Protein AF-A0A356QG41-F1 (afdb_monomer_lite)

Foldseek 3Di:
DVVLVVLVVVLVVLLVLQPDQALLSNLVSVLVVCVVVPLQFDPLVVVCVVCVVPDVSSVVSSVVSLVVVLVSLQNSLCRLQVNDRDSVLSVLSSCLSRVLSNCCNPPNSVSSVVSSVVNVVSSVVSND

pLDDT: mean 96.67, std 3.46, range [72.25, 98.88]

Sequence (128 aa):
ALITDVLAERHRRFQQRIEVESVEALFCALEEWVRIEGSRGCLFLRAYGETGGDTPEIANAVLAHKASLYEKIQAIVFLETGGKHNPELAEQILILFEGATAAAVYRGAESITSARIAASALIQQART

Structure (mmCIF, N/CA/C/O backbone):
data_AF-A0A356QG41-F1
#
_entry.id   AF-A0A356QG41-F1
#
loop_
_atom_site.group_PDB
_atom_site.id
_atom_site.type_symbol
_atom_site.label_atom_id
_atom_site.label_alt_id
_atom_site.label_comp_id
_atom_site.label_asym_id
_atom_site.label_entity_id
_atom_site.label_seq_id
_atom_site.pdbx_PDB_ins_code
_atom_site.Cartn_x
_atom_site.Cartn_y
_atom_site.Cartn_z
_atom_site.occupancy
_atom_site.B_iso_or_equiv
_atom_site.auth_seq_id
_atom_site.auth_comp_id
_atom_site.auth_asym_id
_atom_site.auth_atom_id
_atom_site.pdbx_PDB_model_num
ATOM 1 N N . ALA A 1 1 ? 6.049 -9.412 -22.358 1.00 72.25 1 ALA A N 1
ATOM 2 C CA . ALA A 1 1 ? 7.384 -8.777 -22.455 1.00 72.25 1 ALA A CA 1
ATOM 3 C C . ALA A 1 1 ? 8.067 -8.878 -21.095 1.00 72.25 1 ALA A C 1
ATOM 5 O O . ALA A 1 1 ? 7.350 -8.870 -20.104 1.00 72.25 1 ALA A O 1
ATOM 6 N N . LEU A 1 2 ? 9.405 -8.933 -21.032 1.00 89.81 2 LEU A N 1
ATOM 7 C CA . LEU A 1 2 ? 10.176 -9.162 -19.792 1.00 89.81 2 LEU A CA 1
ATOM 8 C C . LEU A 1 2 ? 9.730 -8.288 -18.597 1.00 89.81 2 LEU A C 1
ATOM 10 O O . LEU A 1 2 ? 9.713 -8.751 -17.462 1.00 89.81 2 LEU A O 1
ATOM 14 N N . ILE A 1 3 ? 9.328 -7.035 -18.840 1.00 90.50 3 ILE A N 1
ATOM 15 C CA . ILE A 1 3 ? 8.860 -6.123 -17.785 1.00 90.50 3 ILE A CA 1
ATOM 16 C C . ILE A 1 3 ? 7.549 -6.574 -17.123 1.00 90.50 3 ILE A C 1
ATOM 18 O O . ILE A 1 3 ? 7.397 -6.432 -15.914 1.00 90.50 3 ILE A O 1
ATOM 22 N N . THR A 1 4 ? 6.616 -7.151 -17.882 1.00 92.50 4 THR A N 1
ATOM 23 C CA . THR A 1 4 ? 5.342 -7.653 -17.352 1.00 92.50 4 THR A CA 1
ATOM 24 C C . THR A 1 4 ? 5.583 -8.816 -16.392 1.00 92.50 4 THR A C 1
ATOM 26 O O . THR A 1 4 ? 4.968 -8.858 -15.330 1.00 92.50 4 THR A O 1
ATOM 29 N N . ASP A 1 5 ? 6.538 -9.695 -16.707 1.00 95.75 5 ASP A N 1
ATOM 30 C CA . ASP A 1 5 ? 6.917 -10.821 -15.845 1.00 95.75 5 ASP A CA 1
ATOM 31 C C . ASP A 1 5 ? 7.554 -10.325 -14.537 1.00 95.75 5 ASP A C 1
ATOM 33 O O . ASP A 1 5 ? 7.237 -10.813 -13.452 1.00 95.75 5 ASP A O 1
ATOM 37 N N . VAL A 1 6 ? 8.390 -9.282 -14.617 1.00 96.81 6 VAL A N 1
ATOM 38 C CA 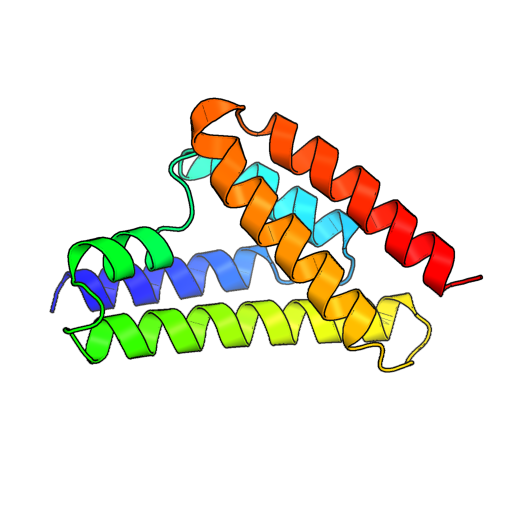. VAL A 1 6 ? 8.963 -8.614 -13.436 1.00 96.81 6 VAL A CA 1
ATOM 39 C C . VAL A 1 6 ? 7.871 -7.988 -12.564 1.00 96.81 6 VAL A C 1
ATOM 41 O O . VAL A 1 6 ? 7.922 -8.112 -11.340 1.00 96.81 6 VAL A O 1
ATOM 44 N N . LEU A 1 7 ? 6.877 -7.324 -13.161 1.00 97.69 7 LEU A N 1
ATOM 45 C CA . LEU A 1 7 ? 5.749 -6.748 -12.424 1.00 97.69 7 LEU A CA 1
ATOM 46 C C . LEU A 1 7 ? 4.876 -7.837 -11.784 1.00 97.69 7 LEU A C 1
ATOM 48 O O . LEU A 1 7 ? 4.483 -7.689 -10.628 1.00 97.69 7 LEU A O 1
ATOM 52 N N . ALA A 1 8 ? 4.622 -8.943 -12.482 1.00 97.56 8 ALA A N 1
ATOM 53 C CA . ALA A 1 8 ? 3.868 -10.073 -11.945 1.00 97.56 8 ALA A CA 1
ATOM 54 C C . ALA A 1 8 ? 4.577 -10.704 -10.734 1.00 97.56 8 ALA A C 1
ATOM 56 O O . ALA A 1 8 ? 3.970 -10.897 -9.679 1.00 97.56 8 ALA A O 1
ATOM 57 N N . GLU A 1 9 ? 5.885 -10.942 -10.836 1.00 98.00 9 GLU A N 1
ATOM 58 C CA . GLU A 1 9 ? 6.682 -11.477 -9.732 1.00 98.00 9 GLU A CA 1
ATOM 59 C C . GLU A 1 9 ? 6.774 -10.486 -8.560 1.00 98.00 9 GLU A C 1
ATOM 61 O O . GLU A 1 9 ? 6.629 -10.861 -7.392 1.00 98.00 9 GLU A O 1
ATOM 66 N N . ARG A 1 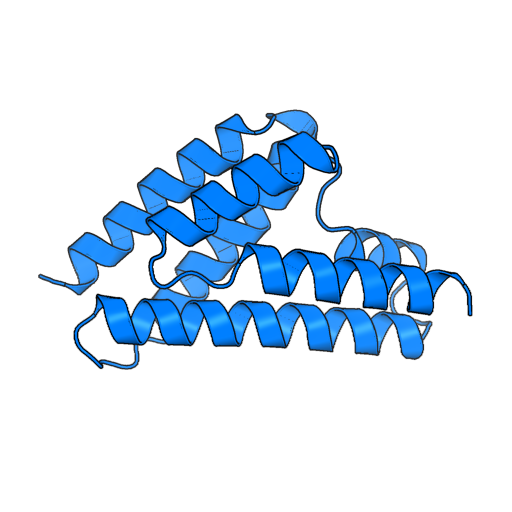10 ? 6.932 -9.188 -8.855 1.00 98.00 10 ARG A N 1
ATOM 67 C CA . ARG A 1 10 ? 6.888 -8.120 -7.848 1.00 98.00 10 ARG A CA 1
ATOM 68 C C . ARG A 1 10 ? 5.562 -8.123 -7.092 1.00 98.00 10 ARG A C 1
ATOM 70 O O . ARG A 1 10 ? 5.582 -8.021 -5.866 1.00 98.00 10 ARG A O 1
ATOM 77 N N . HIS A 1 11 ? 4.443 -8.225 -7.812 1.00 98.31 11 HIS A N 1
ATOM 78 C CA . HIS A 1 11 ? 3.103 -8.292 -7.237 1.00 98.31 11 HIS A CA 1
ATOM 79 C C . HIS A 1 11 ? 2.981 -9.500 -6.308 1.00 98.31 11 HIS A C 1
ATOM 81 O O . HIS A 1 11 ? 2.643 -9.330 -5.141 1.00 98.31 11 HIS A O 1
ATOM 87 N N . ARG A 1 12 ? 3.318 -10.699 -6.798 1.00 98.44 12 ARG A N 1
ATOM 88 C CA . ARG A 1 12 ? 3.190 -11.960 -6.059 1.00 98.44 12 ARG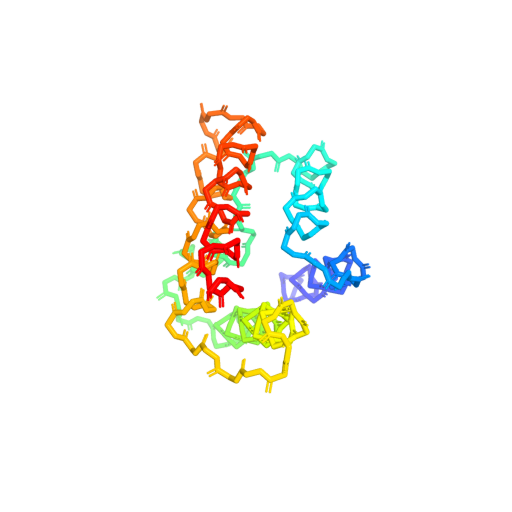 A CA 1
ATOM 89 C C . ARG A 1 12 ? 3.941 -11.932 -4.728 1.00 98.44 12 ARG A C 1
ATOM 91 O O . ARG A 1 12 ? 3.356 -12.212 -3.687 1.00 98.44 12 ARG A O 1
ATOM 98 N N . ARG A 1 13 ? 5.225 -11.559 -4.749 1.00 98.31 13 ARG A N 1
ATOM 99 C CA . ARG A 1 13 ? 6.045 -11.475 -3.527 1.00 98.31 13 ARG A CA 1
ATOM 100 C C . ARG A 1 13 ? 5.519 -10.424 -2.553 1.00 98.31 13 ARG A C 1
ATOM 102 O O . ARG A 1 13 ? 5.574 -10.635 -1.347 1.00 98.31 13 ARG A O 1
ATOM 109 N N . PHE A 1 14 ? 5.037 -9.291 -3.069 1.00 98.25 14 PHE A N 1
ATOM 110 C CA . PHE A 1 14 ? 4.487 -8.239 -2.223 1.00 98.25 14 PHE A CA 1
ATOM 111 C C . PHE A 1 14 ? 3.185 -8.680 -1.556 1.00 98.25 14 PHE A C 1
ATOM 113 O O . PHE A 1 14 ? 3.071 -8.523 -0.348 1.00 98.25 14 PHE A O 1
ATOM 120 N N . GLN A 1 15 ? 2.258 -9.287 -2.308 1.00 98.06 15 GLN A N 1
ATOM 121 C CA . GLN A 1 15 ? 0.999 -9.823 -1.779 1.00 98.06 15 GLN A CA 1
ATOM 122 C C . GLN A 1 15 ? 1.248 -10.800 -0.628 1.00 98.06 15 GLN A C 1
ATOM 124 O O . GLN A 1 15 ? 0.709 -10.599 0.451 1.00 98.06 15 GLN A O 1
ATOM 129 N N . GLN A 1 16 ? 2.162 -11.760 -0.811 1.00 97.50 16 GLN A N 1
ATOM 130 C CA . GLN A 1 16 ? 2.578 -12.691 0.249 1.00 97.50 16 GLN A CA 1
ATOM 131 C C . GLN A 1 16 ? 3.110 -11.968 1.497 1.00 97.50 16 GLN A C 1
ATOM 133 O O . GLN A 1 16 ? 2.879 -12.397 2.621 1.00 97.50 16 GLN A O 1
ATOM 138 N N . ARG A 1 17 ? 3.828 -10.853 1.318 1.00 96.88 17 ARG A N 1
ATOM 139 C CA . ARG A 1 17 ? 4.386 -10.061 2.425 1.00 96.88 17 ARG A CA 1
ATOM 140 C C . ARG A 1 17 ? 3.309 -9.336 3.230 1.00 96.88 17 ARG A C 1
ATOM 142 O O . ARG A 1 17 ? 3.503 -9.115 4.420 1.00 96.88 17 ARG A O 1
ATOM 149 N N . ILE A 1 18 ? 2.223 -8.930 2.572 1.00 97.94 18 ILE A N 1
ATOM 150 C CA . ILE A 1 18 ? 1.130 -8.158 3.173 1.00 97.94 18 ILE A CA 1
ATOM 151 C C . ILE A 1 18 ? -0.073 -9.027 3.547 1.00 97.94 18 ILE A C 1
ATOM 153 O O . ILE A 1 18 ? -1.151 -8.486 3.786 1.00 97.94 18 ILE A O 1
ATOM 157 N N . GLU A 1 19 ? 0.078 -10.352 3.639 1.00 97.75 19 GLU A N 1
ATOM 158 C CA . GLU A 1 19 ? -0.913 -11.257 4.240 1.00 97.75 19 GLU A CA 1
ATOM 159 C C . GLU A 1 19 ? -1.009 -11.028 5.761 1.00 97.75 19 GLU A C 1
ATOM 161 O O . GLU A 1 19 ? -0.597 -11.842 6.579 1.00 97.75 19 GLU A O 1
ATOM 166 N N . VAL A 1 20 ? -1.537 -9.865 6.142 1.00 98.50 20 VAL A N 1
ATOM 167 C CA . VAL A 1 20 ? -1.657 -9.382 7.523 1.00 98.50 20 VAL A CA 1
ATOM 168 C C . VAL A 1 20 ? -3.074 -8.894 7.811 1.00 98.50 20 VAL A C 1
ATOM 170 O O . VAL A 1 20 ? -3.846 -8.645 6.887 1.00 98.50 20 VAL A O 1
ATOM 173 N N . GLU A 1 21 ? -3.433 -8.735 9.081 1.00 97.94 21 GLU A N 1
ATOM 174 C CA . GLU A 1 21 ? -4.819 -8.444 9.492 1.00 97.94 21 GLU A CA 1
ATOM 175 C C . GLU A 1 21 ? -4.990 -7.097 10.211 1.00 97.94 21 GLU A C 1
ATOM 177 O O . GLU A 1 21 ? -6.087 -6.774 10.655 1.00 97.94 21 GLU A O 1
ATOM 182 N N . SER A 1 22 ? -3.930 -6.288 10.306 1.00 98.56 22 SER A N 1
ATOM 183 C CA . SER A 1 22 ? -3.982 -4.954 10.916 1.00 98.56 22 SER A CA 1
ATOM 184 C C . SER A 1 22 ? -3.194 -3.918 10.120 1.00 98.56 22 SER A C 1
ATOM 186 O O . SER A 1 22 ? -2.234 -4.244 9.415 1.00 98.56 22 SER A O 1
ATOM 188 N N . VAL A 1 23 ? -3.578 -2.650 10.262 1.00 98.50 23 VAL A N 1
ATOM 189 C CA . VAL A 1 23 ? -2.880 -1.492 9.695 1.00 98.50 23 VAL A CA 1
ATOM 190 C C . VAL A 1 23 ? -1.458 -1.423 10.237 1.00 98.50 23 VAL A C 1
ATOM 192 O O . VAL A 1 23 ? -0.517 -1.243 9.469 1.00 98.50 23 VAL A O 1
ATOM 195 N N . GLU A 1 24 ? -1.274 -1.645 11.538 1.00 98.44 24 GLU A N 1
ATOM 196 C CA . GLU A 1 24 ? 0.054 -1.684 12.158 1.00 98.44 24 GLU A CA 1
ATOM 197 C C . GLU A 1 24 ? 0.962 -2.707 11.450 1.00 98.44 24 GLU A C 1
ATOM 199 O O . GLU A 1 24 ? 2.059 -2.364 11.005 1.00 98.44 24 GLU A O 1
ATOM 204 N N . ALA A 1 25 ? 0.479 -3.942 11.270 1.00 98.62 25 ALA A N 1
ATOM 205 C CA . ALA A 1 25 ? 1.234 -4.999 10.603 1.00 98.62 25 ALA A CA 1
ATOM 206 C C . ALA A 1 25 ? 1.463 -4.709 9.110 1.00 98.62 25 ALA A C 1
ATOM 208 O O . ALA A 1 25 ? 2.529 -5.031 8.584 1.00 98.62 25 ALA A O 1
ATOM 209 N N . LEU A 1 26 ? 0.509 -4.062 8.433 1.00 98.81 26 LEU A N 1
ATOM 210 C CA . LEU A 1 26 ? 0.625 -3.680 7.022 1.00 98.81 26 LEU A CA 1
ATOM 211 C C . LEU A 1 26 ? 1.780 -2.700 6.798 1.00 98.81 26 LEU A C 1
ATOM 213 O O . LEU A 1 26 ? 2.586 -2.884 5.884 1.00 98.81 26 LEU A O 1
ATOM 217 N N . PHE A 1 27 ? 1.895 -1.679 7.646 1.00 98.75 27 PHE A N 1
ATOM 218 C CA . PHE A 1 27 ? 2.995 -0.723 7.552 1.00 98.75 27 PHE A CA 1
ATOM 219 C C . PHE A 1 27 ? 4.334 -1.326 8.000 1.00 98.75 27 PHE A C 1
ATOM 221 O O . PHE A 1 27 ? 5.354 -1.014 7.388 1.00 98.75 27 PHE A O 1
ATOM 228 N N . CYS A 1 28 ? 4.357 -2.223 8.994 1.00 98.25 28 CYS A N 1
ATOM 229 C CA . CYS A 1 28 ? 5.570 -2.980 9.336 1.00 98.25 28 CYS A CA 1
ATOM 230 C C . CYS A 1 28 ? 6.057 -3.827 8.147 1.00 98.25 28 CYS A C 1
ATOM 232 O O . CYS A 1 28 ? 7.239 -3.791 7.801 1.00 98.25 28 CYS A O 1
ATOM 234 N N . ALA A 1 29 ? 5.145 -4.517 7.456 1.00 98.38 29 ALA A N 1
ATOM 235 C CA . ALA A 1 29 ? 5.467 -5.277 6.251 1.00 98.38 29 ALA A CA 1
ATOM 236 C C . ALA A 1 29 ? 6.007 -4.377 5.124 1.00 98.38 29 ALA A C 1
ATOM 238 O O . ALA A 1 29 ? 6.963 -4.757 4.442 1.00 98.38 29 ALA A O 1
ATOM 239 N N . LEU A 1 30 ? 5.448 -3.172 4.944 1.00 98.44 30 LEU A N 1
ATOM 240 C CA . LEU A 1 30 ? 5.967 -2.185 3.991 1.00 98.44 30 LEU A CA 1
ATOM 241 C C . LEU A 1 30 ? 7.377 -1.707 4.368 1.00 98.44 30 LEU A C 1
ATOM 243 O O . LEU A 1 30 ? 8.234 -1.594 3.491 1.00 98.44 30 LEU A O 1
ATOM 247 N N . GLU A 1 31 ? 7.637 -1.443 5.648 1.00 97.50 31 GLU A N 1
ATOM 248 C CA . GLU A 1 31 ? 8.955 -1.018 6.123 1.00 97.50 31 GLU A CA 1
ATOM 249 C C . GLU A 1 31 ? 10.021 -2.081 5.824 1.00 97.50 31 GLU A C 1
ATOM 251 O O . GLU A 1 31 ? 11.067 -1.787 5.239 1.00 97.50 31 GLU A O 1
ATOM 256 N N . GLU A 1 32 ? 9.739 -3.343 6.151 1.00 96.88 32 GLU A N 1
ATOM 257 C CA . GLU A 1 32 ? 10.634 -4.454 5.828 1.00 96.88 32 GLU A CA 1
ATOM 258 C C . GLU A 1 32 ? 10.811 -4.623 4.314 1.00 96.88 32 GLU A C 1
ATOM 260 O O . GLU A 1 32 ? 11.918 -4.871 3.831 1.00 96.88 32 GLU A O 1
ATOM 265 N N . TRP A 1 33 ? 9.731 -4.466 3.548 1.00 97.50 33 TRP A N 1
ATOM 266 C CA . TRP A 1 33 ? 9.762 -4.558 2.095 1.00 97.50 33 TRP A CA 1
ATOM 267 C C . TRP A 1 33 ? 10.691 -3.519 1.470 1.00 97.50 33 TRP A C 1
ATOM 269 O O . TRP A 1 33 ? 11.521 -3.874 0.632 1.00 97.50 33 TRP A O 1
ATOM 279 N N . VAL A 1 34 ? 10.614 -2.252 1.887 1.00 95.94 34 VAL A N 1
ATOM 280 C CA . VAL A 1 34 ? 11.517 -1.222 1.349 1.00 95.94 34 VAL A CA 1
ATOM 281 C C . VAL A 1 34 ? 12.959 -1.406 1.818 1.00 95.94 34 VAL A C 1
ATOM 283 O O . VAL A 1 34 ? 13.872 -1.061 1.072 1.00 95.94 34 VAL A O 1
ATOM 286 N N . ARG A 1 35 ? 13.194 -1.995 3.000 1.00 93.75 35 ARG A N 1
ATOM 287 C CA . ARG A 1 35 ? 14.551 -2.344 3.457 1.00 93.75 35 ARG A CA 1
ATOM 288 C C . ARG A 1 35 ? 15.182 -3.433 2.585 1.00 93.75 35 ARG A C 1
ATOM 290 O O . ARG A 1 35 ? 16.366 -3.343 2.282 1.00 93.75 35 ARG A O 1
ATOM 297 N N . ILE A 1 36 ? 14.400 -4.426 2.154 1.00 94.62 36 ILE A N 1
ATOM 298 C CA . ILE A 1 36 ? 14.871 -5.526 1.292 1.00 94.62 36 ILE A CA 1
ATOM 299 C C . ILE A 1 36 ? 15.048 -5.064 -0.161 1.00 94.62 36 ILE A C 1
ATOM 301 O O . ILE A 1 36 ? 16.032 -5.390 -0.815 1.00 94.62 36 ILE A O 1
ATOM 305 N N . GLU A 1 37 ? 14.086 -4.307 -0.681 1.00 94.81 37 GLU A N 1
ATOM 306 C CA . GLU A 1 37 ? 13.978 -4.001 -2.115 1.00 94.81 37 GLU A CA 1
ATOM 307 C C . GLU A 1 37 ? 14.582 -2.644 -2.495 1.00 94.81 37 GLU A C 1
ATOM 309 O O . GLU A 1 37 ? 14.714 -2.306 -3.676 1.00 94.81 37 GLU A O 1
ATOM 314 N N . GLY A 1 38 ? 14.945 -1.862 -1.481 1.00 93.38 38 GLY A N 1
ATOM 315 C CA . GLY A 1 38 ? 15.388 -0.486 -1.589 1.00 93.38 38 GLY A CA 1
ATOM 316 C C . GLY A 1 38 ? 14.225 0.504 -1.632 1.00 93.38 38 GLY A C 1
ATOM 317 O O . GLY A 1 38 ? 13.211 0.303 -2.309 1.00 93.38 38 GLY A O 1
ATOM 318 N N . SER A 1 39 ? 14.420 1.642 -0.970 1.00 93.94 39 SER A N 1
ATOM 319 C CA . SER A 1 39 ? 13.501 2.780 -0.983 1.00 93.94 39 SER A CA 1
ATOM 320 C C . SER A 1 39 ? 13.558 3.522 -2.323 1.00 93.94 39 SER A C 1
ATOM 322 O O . SER A 1 39 ? 14.093 4.617 -2.429 1.00 93.94 39 SER A O 1
ATOM 324 N N . ARG A 1 40 ? 13.050 2.900 -3.391 1.00 94.88 40 ARG A N 1
ATOM 325 C CA . ARG A 1 40 ? 13.016 3.464 -4.757 1.00 94.88 40 ARG A CA 1
ATOM 326 C C . ARG A 1 40 ? 11.596 3.801 -5.220 1.00 94.88 40 ARG A C 1
ATOM 328 O O . ARG A 1 40 ? 11.363 3.964 -6.415 1.00 94.88 40 ARG A O 1
ATOM 335 N N . GLY A 1 41 ? 10.645 3.851 -4.288 1.00 95.62 41 GLY A N 1
ATOM 336 C CA . GLY A 1 41 ? 9.225 4.027 -4.572 1.00 95.62 41 GLY A CA 1
ATOM 337 C C . GLY A 1 41 ? 8.572 2.776 -5.167 1.00 95.62 41 GLY A C 1
ATOM 338 O O . GLY A 1 41 ? 9.189 1.716 -5.329 1.00 95.62 41 GLY A O 1
ATOM 339 N N . CYS A 1 42 ? 7.291 2.895 -5.512 1.00 97.75 42 CYS A N 1
ATOM 340 C CA . CYS A 1 42 ? 6.528 1.797 -6.096 1.00 97.75 42 CYS A CA 1
ATOM 341 C C . CYS A 1 42 ? 7.052 1.464 -7.507 1.00 97.75 42 CYS A C 1
ATOM 343 O O . CYS A 1 42 ? 7.099 2.326 -8.383 1.00 97.75 42 CYS A O 1
ATOM 345 N N . LEU A 1 43 ? 7.442 0.205 -7.750 1.00 97.56 43 LEU A N 1
ATOM 346 C CA . LEU A 1 43 ? 7.904 -0.237 -9.075 1.00 97.56 43 LEU A CA 1
ATOM 347 C C . LEU A 1 43 ? 6.826 -0.042 -10.152 1.00 97.56 43 LEU A C 1
ATOM 349 O O . LEU A 1 43 ? 7.147 0.404 -11.247 1.00 97.56 43 LEU A O 1
ATOM 353 N N . PHE A 1 44 ? 5.563 -0.320 -9.818 1.00 98.00 44 PHE A N 1
ATOM 354 C CA . PHE A 1 44 ? 4.430 -0.178 -10.733 1.00 98.00 44 PHE A CA 1
ATOM 355 C C . PHE A 1 44 ? 4.266 1.267 -11.205 1.00 98.00 44 PHE A C 1
ATOM 357 O O . PHE A 1 44 ? 4.202 1.505 -12.403 1.00 98.00 44 PHE A O 1
ATOM 364 N N . LEU A 1 45 ? 4.284 2.240 -10.287 1.00 96.94 45 LEU A N 1
ATOM 365 C CA . LEU A 1 45 ? 4.139 3.654 -10.654 1.00 96.94 45 LEU A CA 1
ATOM 366 C C . LEU A 1 45 ? 5.328 4.178 -11.468 1.00 96.94 45 LEU A C 1
ATOM 368 O O . LEU A 1 45 ? 5.132 4.990 -12.365 1.00 96.94 45 LEU A O 1
ATOM 372 N N . ARG A 1 46 ? 6.546 3.682 -11.215 1.00 96.19 46 ARG A N 1
ATOM 373 C CA . ARG A 1 46 ? 7.711 4.012 -12.052 1.00 96.19 46 ARG A CA 1
ATOM 374 C C . ARG A 1 46 ? 7.576 3.452 -13.468 1.00 96.19 46 ARG A C 1
ATOM 376 O O . ARG A 1 46 ? 7.803 4.184 -14.419 1.00 96.19 46 ARG A O 1
ATOM 383 N N . ALA A 1 47 ? 7.175 2.187 -13.606 1.00 95.81 47 ALA A N 1
ATOM 384 C CA . ALA A 1 47 ? 6.949 1.569 -14.914 1.00 95.81 47 ALA A CA 1
ATOM 385 C C . ALA A 1 47 ? 5.807 2.255 -15.684 1.00 95.81 47 ALA A C 1
ATOM 387 O O . ALA A 1 47 ? 5.912 2.485 -16.886 1.00 95.81 47 ALA A O 1
ATOM 388 N N . TYR A 1 48 ? 4.733 2.623 -14.983 1.00 95.88 48 TYR A N 1
ATOM 389 C CA . TYR A 1 48 ? 3.630 3.383 -15.562 1.00 95.88 48 TYR A CA 1
ATOM 390 C C . TYR A 1 48 ? 4.090 4.759 -16.061 1.00 95.88 48 TYR A C 1
ATOM 392 O O . TYR A 1 48 ? 3.811 5.119 -17.199 1.00 95.88 48 TYR A O 1
ATOM 400 N N . GLY A 1 49 ? 4.850 5.494 -15.241 1.00 95.44 49 GLY A N 1
ATOM 401 C CA . GLY A 1 49 ? 5.388 6.807 -15.604 1.00 95.44 49 GLY A CA 1
ATOM 402 C C . GLY A 1 49 ? 6.331 6.764 -16.807 1.00 95.44 49 GLY A C 1
ATOM 403 O O . GLY A 1 49 ? 6.204 7.595 -17.698 1.00 95.44 49 GLY A O 1
ATOM 404 N N . GLU A 1 50 ? 7.218 5.767 -16.875 1.00 95.19 50 GLU A N 1
ATOM 405 C CA . GLU A 1 50 ? 8.169 5.607 -17.988 1.00 95.19 50 GLU A CA 1
ATOM 406 C C . GLU A 1 50 ? 7.478 5.304 -19.326 1.00 95.19 50 GLU A C 1
ATOM 408 O O . GLU A 1 50 ? 7.978 5.654 -20.388 1.00 95.19 50 GLU A O 1
ATOM 413 N N . THR A 1 51 ? 6.314 4.653 -19.282 1.00 93.38 51 THR A N 1
ATOM 414 C CA . THR A 1 51 ? 5.553 4.287 -20.487 1.00 93.38 51 THR A CA 1
ATOM 415 C C . THR A 1 51 ? 4.451 5.276 -20.844 1.00 93.38 51 THR A C 1
ATOM 417 O O . THR A 1 51 ? 3.734 5.050 -21.814 1.00 93.38 51 THR A O 1
ATOM 420 N N . GLY A 1 52 ? 4.264 6.335 -20.050 1.00 91.44 52 GLY A N 1
ATOM 421 C CA . GLY A 1 52 ? 3.173 7.296 -20.234 1.00 91.44 52 GLY A CA 1
ATOM 422 C C . GLY A 1 52 ? 1.765 6.704 -20.080 1.00 91.44 52 GLY A C 1
ATOM 423 O O . GLY A 1 52 ? 0.789 7.396 -20.341 1.00 91.44 52 GLY A O 1
ATOM 424 N N . GLY A 1 53 ? 1.639 5.440 -19.657 1.00 90.06 53 GLY A N 1
ATOM 425 C CA . GLY A 1 53 ? 0.378 4.693 -19.684 1.00 90.06 53 GLY A CA 1
ATOM 426 C C . GLY A 1 53 ? -0.003 4.121 -21.058 1.00 90.06 53 GLY A C 1
ATOM 427 O O . GLY A 1 53 ? -1.012 3.428 -21.157 1.00 90.06 53 GLY A O 1
ATOM 428 N N . ASP A 1 54 ? 0.816 4.323 -22.094 1.00 93.50 54 ASP A N 1
ATOM 429 C CA . ASP A 1 54 ? 0.511 3.916 -23.476 1.00 93.50 54 ASP A CA 1
ATOM 430 C C . ASP A 1 54 ? 0.780 2.428 -23.751 1.00 93.50 54 ASP A C 1
ATOM 432 O O . ASP A 1 54 ? 0.497 1.928 -24.837 1.00 93.50 54 ASP A O 1
ATOM 436 N N . THR A 1 55 ? 1.337 1.702 -22.776 1.00 95.06 55 THR A N 1
ATOM 437 C CA . THR A 1 55 ? 1.552 0.249 -22.849 1.00 95.06 55 THR A CA 1
ATOM 438 C C . THR A 1 55 ? 0.457 -0.478 -22.057 1.00 95.06 55 THR A C 1
ATOM 440 O O . THR A 1 55 ? 0.557 -0.548 -20.823 1.00 95.06 55 THR A O 1
ATOM 443 N N . PRO A 1 56 ? -0.580 -1.042 -22.714 1.00 95.31 56 PRO A N 1
ATOM 444 C CA . PRO A 1 56 ? -1.759 -1.580 -22.033 1.00 95.31 56 PRO A CA 1
ATOM 445 C C . PRO A 1 56 ? -1.439 -2.678 -21.018 1.00 95.31 56 PRO A C 1
ATOM 447 O O . PRO A 1 56 ? -2.050 -2.738 -19.955 1.00 95.31 56 PRO A O 1
ATOM 450 N N . GLU A 1 57 ? -0.455 -3.533 -21.292 1.00 95.62 57 GLU A N 1
ATOM 451 C CA . GLU A 1 57 ? -0.062 -4.617 -20.391 1.00 95.62 57 GLU A CA 1
ATOM 452 C C . GLU A 1 57 ? 0.509 -4.087 -19.069 1.00 95.62 57 GLU A C 1
ATOM 454 O O . GLU A 1 57 ? 0.253 -4.659 -18.009 1.00 95.62 57 GLU A O 1
ATOM 459 N N . ILE A 1 58 ? 1.261 -2.981 -19.113 1.00 95.94 58 ILE A N 1
ATOM 460 C CA . ILE A 1 58 ? 1.805 -2.329 -17.914 1.00 95.94 58 ILE A CA 1
ATOM 461 C C . ILE A 1 58 ? 0.690 -1.594 -17.177 1.00 95.94 58 ILE A C 1
ATOM 463 O O . ILE A 1 58 ? 0.578 -1.742 -15.961 1.00 95.94 58 ILE A O 1
ATOM 467 N N . ALA A 1 59 ? -0.160 -0.855 -17.896 1.00 96.38 59 ALA A N 1
ATOM 468 C CA . ALA A 1 59 ? -1.306 -0.168 -17.307 1.00 96.38 59 ALA A CA 1
ATOM 469 C C . ALA A 1 59 ? -2.225 -1.149 -16.560 1.00 96.38 59 ALA A C 1
ATOM 471 O O . ALA A 1 59 ? -2.549 -0.931 -15.393 1.00 96.38 59 ALA A O 1
ATOM 472 N N . ASN A 1 60 ? -2.550 -2.286 -17.178 1.00 96.75 60 ASN A N 1
ATOM 473 C CA . ASN A 1 60 ? -3.361 -3.334 -16.563 1.00 96.75 60 ASN A CA 1
ATOM 474 C C . ASN A 1 60 ? -2.689 -3.931 -15.319 1.00 96.75 60 ASN A C 1
ATOM 476 O O . ASN A 1 60 ? -3.345 -4.102 -14.292 1.00 96.75 60 ASN A O 1
ATOM 480 N N . ALA A 1 61 ? -1.381 -4.206 -15.370 1.00 97.31 61 ALA A N 1
ATOM 481 C CA . ALA A 1 61 ? -0.644 -4.720 -14.215 1.00 97.31 61 ALA A CA 1
ATOM 482 C C . ALA A 1 61 ? -0.619 -3.722 -13.043 1.00 97.31 61 ALA A C 1
ATOM 484 O O . ALA A 1 61 ? -0.718 -4.120 -11.881 1.00 97.31 61 ALA A O 1
ATOM 485 N N . VAL A 1 62 ? -0.505 -2.424 -13.338 1.00 97.31 62 VAL A N 1
ATOM 486 C CA . VAL A 1 62 ? -0.550 -1.346 -12.341 1.00 97.31 62 VAL A CA 1
ATOM 487 C C . VAL A 1 62 ? -1.927 -1.284 -11.693 1.00 97.31 62 VAL A C 1
ATOM 489 O O . VAL A 1 62 ? -2.011 -1.343 -10.468 1.00 97.31 62 VAL A O 1
ATOM 492 N N . LEU A 1 63 ? -2.992 -1.221 -12.495 1.00 97.19 63 LEU A N 1
ATOM 493 C CA . LEU A 1 63 ? -4.367 -1.156 -12.000 1.00 97.19 63 LEU A CA 1
ATOM 494 C C . LEU A 1 63 ? -4.714 -2.377 -11.145 1.00 97.19 63 LEU A C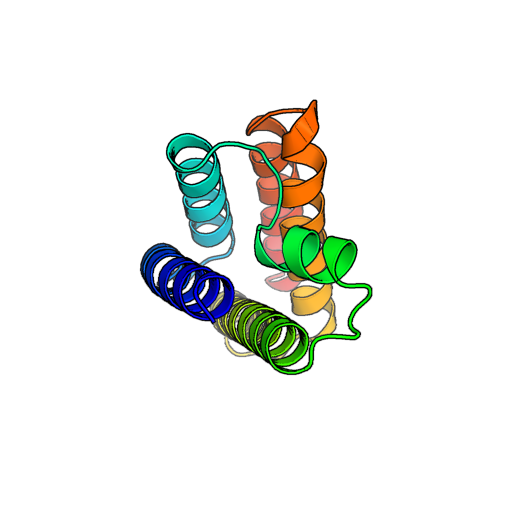 1
ATOM 496 O O . LEU A 1 63 ? -5.214 -2.212 -10.036 1.00 97.19 63 LEU A O 1
ATOM 500 N N . ALA A 1 64 ? -4.369 -3.584 -11.602 1.00 98.25 64 ALA A N 1
ATOM 501 C CA . ALA A 1 64 ? -4.589 -4.811 -10.842 1.00 98.25 64 ALA A CA 1
ATOM 502 C C . ALA A 1 64 ? -3.843 -4.795 -9.499 1.00 98.25 64 ALA A C 1
ATOM 504 O O . ALA A 1 64 ? -4.426 -5.078 -8.457 1.00 98.25 64 ALA A O 1
ATOM 505 N N . HIS A 1 65 ? -2.564 -4.403 -9.487 1.00 98.50 65 HIS A N 1
ATOM 506 C CA . HIS A 1 65 ? -1.790 -4.327 -8.249 1.00 98.50 65 HIS A CA 1
ATOM 507 C C . HIS A 1 65 ? -2.354 -3.305 -7.252 1.00 98.50 65 HIS A C 1
ATOM 509 O O . HIS A 1 65 ? -2.411 -3.594 -6.056 1.00 98.50 65 HIS A O 1
ATOM 515 N N . LYS A 1 66 ? -2.770 -2.127 -7.732 1.00 98.25 66 LYS A N 1
ATOM 516 C CA . LYS A 1 66 ? -3.360 -1.080 -6.887 1.00 98.25 66 LYS A CA 1
ATOM 517 C C . LYS A 1 66 ? -4.736 -1.485 -6.358 1.00 98.25 66 LYS A C 1
ATOM 519 O O . LYS A 1 66 ? -4.998 -1.268 -5.179 1.00 98.25 66 LYS A O 1
ATOM 524 N N . ALA A 1 67 ? -5.558 -2.139 -7.179 1.00 98.56 67 ALA A N 1
ATOM 525 C CA . ALA A 1 67 ? -6.845 -2.685 -6.757 1.00 98.56 67 ALA A CA 1
ATOM 526 C C . ALA A 1 67 ? -6.677 -3.721 -5.634 1.00 98.56 67 ALA A C 1
ATOM 528 O O . ALA A 1 67 ? -7.276 -3.560 -4.576 1.00 98.56 67 ALA A O 1
ATOM 529 N N . SER A 1 68 ? -5.781 -4.704 -5.794 1.00 98.62 68 SER A N 1
ATOM 530 C CA . SER A 1 68 ? -5.537 -5.714 -4.752 1.00 98.62 68 SER A CA 1
ATOM 531 C C . SER A 1 68 ? -5.004 -5.116 -3.445 1.00 98.62 68 SER A C 1
ATOM 533 O O . SER A 1 68 ? -5.335 -5.595 -2.363 1.00 98.62 68 SER A O 1
ATOM 535 N N . LEU A 1 69 ? -4.172 -4.068 -3.513 1.00 98.75 69 LEU A N 1
ATOM 536 C CA . LEU A 1 69 ? -3.732 -3.350 -2.312 1.00 98.75 69 LEU A CA 1
ATOM 537 C C . LEU A 1 69 ? -4.915 -2.668 -1.612 1.00 98.75 69 LEU A C 1
ATOM 539 O O . LEU A 1 69 ? -5.044 -2.772 -0.393 1.00 98.75 69 LEU A O 1
ATOM 543 N N . TYR A 1 70 ? -5.778 -1.989 -2.367 1.00 98.81 70 TYR A N 1
ATOM 544 C CA . TYR A 1 70 ? -6.932 -1.304 -1.796 1.00 98.81 70 TYR A CA 1
ATOM 545 C C . TYR A 1 70 ? -7.941 -2.284 -1.187 1.00 98.81 70 TYR A C 1
ATOM 547 O O . TYR A 1 70 ? -8.369 -2.077 -0.055 1.00 98.81 70 TYR A O 1
ATOM 555 N N . GLU A 1 71 ? -8.232 -3.398 -1.862 1.00 98.69 71 GLU A N 1
ATOM 556 C CA . GLU A 1 71 ? -9.061 -4.486 -1.324 1.00 98.69 71 GLU A CA 1
ATOM 557 C C . GLU A 1 71 ? -8.501 -5.017 0.002 1.00 98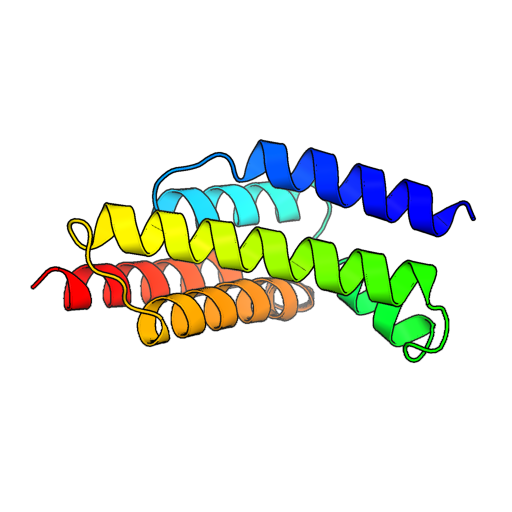.69 71 GLU A C 1
ATOM 559 O O . GLU A 1 71 ? -9.239 -5.199 0.974 1.00 98.69 71 GLU A O 1
ATOM 564 N N . LYS A 1 72 ? -7.176 -5.205 0.087 1.00 98.81 72 LYS A N 1
ATOM 565 C CA . LYS A 1 72 ? -6.522 -5.629 1.328 1.00 98.81 72 LYS A CA 1
ATOM 566 C C . LYS A 1 72 ? -6.687 -4.599 2.447 1.00 98.81 72 LYS A C 1
ATOM 568 O O . LYS A 1 72 ? -6.991 -4.978 3.578 1.00 98.81 72 LYS A O 1
ATOM 573 N N . ILE A 1 73 ? -6.523 -3.313 2.143 1.00 98.81 73 ILE A N 1
ATOM 574 C CA . ILE A 1 73 ? -6.726 -2.221 3.105 1.00 98.81 73 ILE A CA 1
ATOM 575 C C . ILE A 1 73 ? -8.185 -2.172 3.571 1.00 98.81 73 ILE A C 1
ATOM 577 O O . ILE A 1 73 ? -8.433 -2.074 4.770 1.00 98.81 73 ILE A O 1
ATOM 581 N N . GLN A 1 74 ? -9.153 -2.301 2.661 1.00 98.75 74 GLN A N 1
ATOM 582 C CA . GLN A 1 74 ? -10.576 -2.351 3.001 1.00 98.75 74 GLN A CA 1
ATOM 583 C C . GLN A 1 74 ? -10.898 -3.528 3.927 1.00 98.75 74 GLN A C 1
ATOM 585 O O . GLN A 1 74 ? -11.618 -3.349 4.910 1.00 98.75 74 GLN A O 1
ATOM 590 N N . ALA A 1 75 ? -10.341 -4.712 3.653 1.00 98.62 75 ALA A N 1
ATOM 591 C CA . ALA A 1 75 ? -10.509 -5.887 4.504 1.00 98.62 75 ALA A CA 1
ATOM 592 C C . ALA A 1 75 ? -9.927 -5.663 5.909 1.00 98.62 75 ALA A C 1
ATOM 594 O O . ALA A 1 75 ? -10.590 -5.959 6.901 1.00 98.62 75 ALA A O 1
ATOM 595 N N . ILE A 1 76 ? -8.726 -5.087 6.007 1.00 98.69 76 ILE A N 1
ATOM 596 C CA . ILE A 1 76 ? -8.103 -4.733 7.289 1.00 98.69 76 ILE A CA 1
ATOM 597 C C . ILE A 1 76 ? -8.965 -3.719 8.052 1.00 98.69 76 ILE A C 1
ATOM 599 O O . ILE A 1 76 ? -9.280 -3.938 9.218 1.00 98.69 76 ILE A O 1
ATOM 603 N N . VAL A 1 77 ? -9.406 -2.640 7.399 1.00 98.62 77 VAL A N 1
ATOM 604 C CA . VAL A 1 77 ? -10.264 -1.618 8.019 1.00 98.62 77 VAL A CA 1
ATOM 605 C C . VAL A 1 77 ? -11.576 -2.225 8.513 1.00 98.62 77 VAL A C 1
ATOM 607 O O . VAL A 1 77 ? -12.006 -1.923 9.626 1.00 98.62 77 VAL A O 1
ATOM 610 N N . PHE A 1 78 ? -12.199 -3.104 7.729 1.00 98.25 78 PHE A N 1
ATOM 611 C CA . PHE A 1 78 ? -13.413 -3.811 8.130 1.00 98.25 78 PHE A CA 1
ATOM 612 C C . PHE A 1 78 ? -13.188 -4.641 9.399 1.00 98.25 78 PHE A C 1
ATOM 614 O O . PHE A 1 78 ? -13.958 -4.521 10.352 1.00 98.25 78 PHE A O 1
ATOM 621 N N . LEU A 1 79 ? -12.114 -5.437 9.447 1.00 97.94 79 LEU A N 1
ATOM 622 C CA . LEU A 1 79 ? -11.757 -6.231 10.626 1.00 97.94 79 LEU A CA 1
ATOM 623 C C . LEU A 1 79 ? -11.502 -5.335 11.843 1.00 97.94 79 LEU A C 1
ATOM 625 O O . LEU A 1 79 ? -12.042 -5.564 12.925 1.00 97.94 79 LEU A O 1
ATOM 629 N N . GLU A 1 80 ? -10.721 -4.274 11.661 1.00 97.62 80 GLU A N 1
ATOM 630 C CA . GLU A 1 80 ? -10.278 -3.422 12.757 1.00 97.62 80 GLU A CA 1
ATOM 631 C C . GLU A 1 80 ? -11.358 -2.480 13.295 1.00 97.62 80 GLU A C 1
ATOM 633 O O . GLU A 1 80 ? -11.224 -2.015 14.425 1.00 97.62 80 GLU A O 1
ATOM 638 N N . THR A 1 81 ? -12.437 -2.230 12.554 1.00 96.38 81 THR A N 1
ATOM 639 C CA . THR A 1 81 ? -13.556 -1.363 12.974 1.00 96.38 81 THR A CA 1
ATOM 640 C C . THR A 1 81 ? -14.809 -2.145 13.385 1.00 96.38 81 THR A C 1
ATOM 642 O O . THR A 1 81 ? -15.905 -1.588 13.470 1.00 96.38 81 THR A O 1
ATOM 645 N N . GLY A 1 82 ? -14.662 -3.445 13.670 1.00 95.25 82 GLY A N 1
ATOM 646 C CA . GLY A 1 82 ? -15.758 -4.286 14.155 1.00 95.25 82 GLY A CA 1
ATOM 647 C C . GLY A 1 82 ? -16.779 -4.646 13.074 1.00 95.25 82 GLY A C 1
ATOM 648 O O . GLY A 1 82 ? -17.972 -4.726 13.359 1.00 95.25 82 GLY A O 1
ATOM 649 N N . GLY A 1 83 ? -16.330 -4.837 11.832 1.00 94.19 83 GLY A N 1
ATOM 650 C CA . GLY A 1 83 ? -17.174 -5.250 10.710 1.00 94.19 83 GLY A CA 1
ATOM 651 C C . GLY A 1 83 ? -17.964 -4.113 10.062 1.00 94.19 83 GLY A C 1
ATOM 652 O O . GLY A 1 83 ? -18.987 -4.355 9.421 1.00 94.19 83 GLY A O 1
ATOM 653 N N . LYS A 1 84 ? -17.529 -2.861 10.232 1.00 91.31 84 LYS A N 1
ATOM 654 C CA . LYS A 1 84 ? -18.139 -1.705 9.571 1.00 91.31 84 LYS A CA 1
ATOM 655 C C . LYS A 1 84 ? -17.366 -1.372 8.304 1.00 91.31 84 LYS A C 1
ATOM 657 O O . LYS A 1 84 ? -16.153 -1.190 8.323 1.00 91.31 84 LYS A O 1
ATOM 662 N N . HIS A 1 85 ? -18.073 -1.244 7.188 1.00 92.12 85 HIS A N 1
ATOM 663 C CA . HIS A 1 85 ? -17.467 -0.683 5.986 1.00 92.12 85 HIS A CA 1
ATOM 664 C C . HIS A 1 85 ? -17.237 0.816 6.185 1.00 92.12 85 HIS A C 1
ATOM 666 O O . HIS A 1 85 ? -18.181 1.564 6.432 1.00 92.12 85 HIS A O 1
ATOM 672 N N . ASN A 1 86 ? -15.982 1.245 6.063 1.00 97.00 86 ASN A N 1
ATOM 673 C CA . ASN A 1 86 ? -15.598 2.648 6.133 1.00 97.00 86 ASN A CA 1
ATOM 674 C C . ASN A 1 86 ? -14.680 2.991 4.943 1.00 97.00 86 ASN A C 1
ATOM 676 O O . ASN A 1 86 ? -13.454 2.920 5.070 1.00 97.00 86 ASN A O 1
ATOM 680 N N . PRO A 1 87 ? -15.256 3.286 3.761 1.00 97.12 87 PRO A N 1
ATOM 681 C CA . PRO A 1 87 ? -14.480 3.533 2.546 1.00 97.12 87 PRO A CA 1
ATOM 682 C C . PRO A 1 87 ? -13.610 4.791 2.649 1.00 97.12 87 PRO A C 1
ATOM 684 O O . PRO A 1 87 ? -12.511 4.807 2.105 1.00 97.12 87 PRO A O 1
ATOM 687 N N . GLU A 1 88 ? -14.058 5.811 3.387 1.00 98.31 88 GLU A N 1
ATOM 688 C CA . GLU A 1 88 ? -13.280 7.033 3.620 1.00 98.31 88 GLU A CA 1
ATOM 689 C C . GLU A 1 88 ? -12.014 6.742 4.427 1.00 98.31 88 GLU A C 1
ATOM 691 O O . GLU A 1 88 ? -10.925 7.173 4.052 1.00 98.31 88 GLU A O 1
ATOM 696 N N . LEU A 1 89 ? -12.132 5.953 5.499 1.00 98.62 89 LEU A N 1
ATOM 697 C CA . LEU A 1 89 ? -10.973 5.519 6.273 1.00 98.62 89 LEU A CA 1
ATOM 698 C C . LEU A 1 89 ? -10.036 4.651 5.429 1.00 98.62 89 LEU A C 1
ATOM 700 O O . LEU A 1 89 ? -8.831 4.879 5.438 1.00 98.62 89 LEU A O 1
ATOM 704 N N . ALA A 1 90 ? -10.562 3.694 4.659 1.00 98.75 90 ALA A N 1
ATOM 705 C CA . ALA A 1 90 ? -9.738 2.879 3.766 1.00 98.75 90 ALA A CA 1
ATOM 706 C C . ALA A 1 90 ? -8.953 3.734 2.755 1.00 98.75 90 ALA A C 1
ATOM 708 O O . ALA A 1 90 ? -7.768 3.482 2.534 1.00 98.75 90 ALA A O 1
ATOM 709 N N . GLU A 1 91 ? -9.575 4.775 2.194 1.00 98.75 91 GLU A N 1
ATOM 710 C CA . GLU A 1 91 ? -8.908 5.726 1.300 1.00 98.75 91 GLU A CA 1
ATOM 711 C C . GLU A 1 91 ? -7.795 6.501 2.018 1.00 98.75 91 GLU A C 1
ATOM 713 O O . GLU A 1 91 ? -6.677 6.599 1.517 1.00 98.75 91 GLU A O 1
ATOM 718 N N . GLN A 1 92 ? -8.044 6.992 3.234 1.00 98.88 92 GLN A N 1
ATOM 719 C CA . GLN A 1 92 ? -7.021 7.680 4.031 1.00 98.88 92 GLN A CA 1
ATOM 720 C C . GLN A 1 92 ? -5.810 6.779 4.307 1.00 98.88 92 GLN A C 1
ATOM 722 O O . GLN A 1 92 ? -4.665 7.220 4.175 1.00 98.88 92 GLN A O 1
ATOM 727 N N . ILE A 1 93 ? -6.046 5.508 4.649 1.00 98.88 93 ILE A N 1
ATOM 728 C CA . ILE A 1 93 ? -4.978 4.527 4.870 1.00 98.88 93 ILE A CA 1
ATOM 729 C C . ILE A 1 93 ? -4.201 4.263 3.571 1.00 98.88 93 ILE A C 1
ATOM 731 O O . ILE A 1 93 ? -2.969 4.236 3.606 1.00 98.88 93 ILE A O 1
ATOM 735 N N . LEU A 1 94 ? -4.884 4.134 2.426 1.00 98.88 94 LEU A N 1
ATOM 736 C CA . LEU A 1 94 ? -4.239 3.989 1.116 1.00 98.88 94 LEU A CA 1
ATOM 737 C C . LEU A 1 94 ? -3.334 5.185 0.797 1.00 98.88 94 LEU A C 1
ATOM 739 O O . LEU A 1 94 ? -2.173 4.993 0.434 1.00 98.88 94 LEU 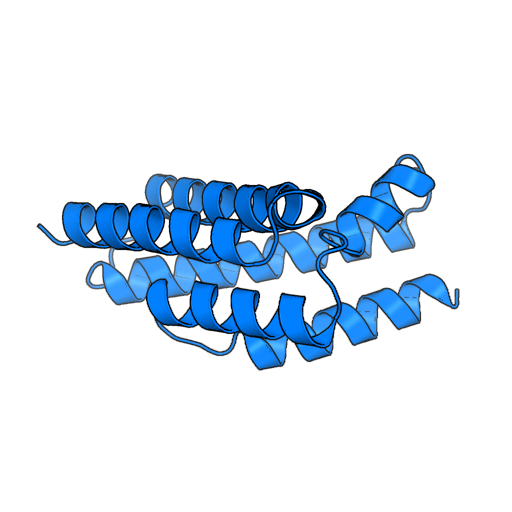A O 1
ATOM 743 N N . ILE A 1 95 ? -3.826 6.412 0.976 1.00 98.81 95 ILE A N 1
ATOM 744 C CA . ILE A 1 95 ? -3.054 7.631 0.706 1.00 98.81 95 ILE A CA 1
ATOM 745 C C . ILE A 1 95 ? -1.818 7.722 1.607 1.00 98.81 95 ILE A C 1
ATOM 747 O O . ILE A 1 95 ? -0.735 8.058 1.124 1.00 98.81 95 ILE A O 1
ATOM 751 N N . LEU A 1 96 ? -1.936 7.374 2.893 1.00 98.88 96 LEU A N 1
ATOM 752 C CA . LEU A 1 96 ? -0.788 7.312 3.803 1.00 98.88 96 LEU A CA 1
ATOM 753 C C . LEU A 1 96 ? 0.231 6.250 3.365 1.00 98.88 96 LEU A C 1
ATOM 755 O O . LEU A 1 96 ? 1.435 6.509 3.388 1.00 98.88 96 LEU A O 1
ATOM 759 N N . PHE A 1 97 ? -0.233 5.077 2.931 1.00 98.81 97 PHE A N 1
ATOM 760 C CA . PHE A 1 97 ? 0.616 3.980 2.466 1.00 98.81 97 PHE A CA 1
ATOM 761 C C . PHE A 1 97 ? 1.398 4.346 1.192 1.00 98.81 97 PHE A C 1
ATOM 763 O O . PHE A 1 97 ? 2.624 4.194 1.120 1.00 98.81 97 PHE A O 1
ATOM 770 N N . GLU A 1 98 ? 0.700 4.869 0.184 1.00 98.62 98 GLU A N 1
ATOM 771 C CA . GLU A 1 98 ? 1.284 5.315 -1.085 1.00 98.62 98 GLU A CA 1
ATOM 772 C C . GLU A 1 98 ? 2.224 6.510 -0.873 1.00 98.62 98 GLU A C 1
ATOM 774 O O . GLU A 1 98 ? 3.357 6.516 -1.366 1.00 98.62 98 GLU A O 1
ATOM 779 N N . GLY A 1 99 ? 1.794 7.493 -0.075 1.00 98.62 99 GLY A N 1
ATOM 780 C CA . GLY A 1 99 ? 2.573 8.682 0.259 1.00 98.62 99 GLY A CA 1
ATOM 781 C C . GLY A 1 99 ? 3.865 8.348 1.001 1.00 98.62 99 GLY A C 1
ATOM 782 O O . GLY A 1 99 ? 4.926 8.861 0.644 1.00 98.62 99 GLY A O 1
ATOM 783 N N . ALA A 1 100 ? 3.815 7.432 1.970 1.00 98.56 100 ALA A N 1
ATOM 784 C CA . ALA A 1 100 ? 5.006 6.935 2.653 1.00 98.56 100 ALA A CA 1
ATOM 785 C C . ALA A 1 100 ? 5.962 6.216 1.701 1.00 98.56 100 ALA A C 1
ATOM 787 O O . ALA A 1 100 ? 7.166 6.461 1.723 1.00 98.56 100 ALA A O 1
ATOM 788 N N . THR A 1 101 ? 5.426 5.368 0.820 1.00 98.38 101 THR A N 1
ATOM 789 C CA . THR A 1 101 ? 6.224 4.653 -0.184 1.00 98.38 101 THR A CA 1
ATOM 790 C C . THR A 1 101 ? 6.964 5.623 -1.110 1.00 98.38 101 THR A C 1
ATOM 792 O O . THR A 1 101 ? 8.125 5.388 -1.455 1.00 98.38 101 THR A O 1
ATOM 795 N N . ALA A 1 102 ? 6.318 6.723 -1.507 1.00 98.25 102 ALA A N 1
ATOM 796 C CA . ALA A 1 102 ? 6.935 7.774 -2.312 1.00 98.25 102 ALA A CA 1
ATOM 797 C C . ALA A 1 102 ? 7.959 8.597 -1.510 1.00 98.25 102 ALA A C 1
ATOM 799 O O . ALA A 1 102 ? 9.082 8.807 -1.972 1.00 98.25 102 ALA A O 1
ATOM 800 N N . ALA A 1 103 ? 7.612 9.023 -0.294 1.00 98.44 103 ALA A N 1
ATOM 801 C CA . ALA A 1 103 ? 8.494 9.807 0.567 1.00 98.44 103 ALA A CA 1
ATOM 802 C C . ALA A 1 103 ? 9.767 9.043 0.955 1.00 98.44 103 ALA A C 1
ATOM 804 O O . ALA A 1 103 ? 10.842 9.642 1.056 1.00 98.44 103 ALA A O 1
ATOM 805 N N . ALA A 1 104 ? 9.679 7.717 1.092 1.00 98.06 104 ALA A N 1
ATOM 806 C CA . ALA A 1 104 ? 10.809 6.865 1.433 1.00 98.06 104 ALA A CA 1
ATOM 807 C C . ALA A 1 104 ? 11.984 6.995 0.457 1.00 98.06 104 ALA A C 1
ATOM 809 O O . ALA A 1 104 ? 13.126 6.780 0.860 1.00 98.06 104 ALA A O 1
ATOM 810 N N . VAL A 1 105 ? 11.729 7.413 -0.790 1.00 97.81 105 VAL A N 1
ATOM 811 C CA . VAL A 1 105 ? 12.764 7.663 -1.806 1.00 97.81 105 VAL A CA 1
ATOM 812 C C . VAL A 1 105 ? 13.836 8.644 -1.333 1.00 97.81 105 VAL A C 1
ATOM 814 O O . VAL A 1 105 ? 15.007 8.460 -1.648 1.00 97.81 105 VAL A O 1
ATOM 817 N N . TYR A 1 106 ? 13.455 9.670 -0.570 1.00 97.44 106 TYR A N 1
ATOM 818 C CA . TYR A 1 106 ? 14.380 10.711 -0.104 1.00 97.44 106 TYR A CA 1
ATOM 819 C C . TYR A 1 106 ? 14.405 10.877 1.418 1.00 97.44 106 TYR A C 1
ATOM 821 O O . TYR A 1 106 ? 15.306 11.523 1.951 1.00 97.44 106 TYR A O 1
ATOM 829 N N . ARG A 1 107 ? 13.423 10.316 2.130 1.00 96.75 107 ARG A N 1
ATOM 830 C CA . ARG A 1 107 ? 13.347 10.339 3.597 1.00 96.75 107 ARG A CA 1
ATOM 831 C C . ARG A 1 107 ? 13.775 9.036 4.259 1.00 96.75 107 ARG A C 1
ATOM 833 O O . ARG A 1 107 ? 13.912 9.040 5.473 1.00 96.75 107 ARG A O 1
ATOM 840 N N . GLY A 1 108 ? 13.967 7.960 3.498 1.00 95.19 108 GLY A N 1
ATOM 841 C CA . GLY A 1 108 ? 14.234 6.640 4.061 1.00 95.19 108 GLY A CA 1
ATOM 842 C C . GLY A 1 108 ? 12.985 5.962 4.637 1.00 95.19 108 GLY A C 1
ATOM 843 O O . GLY A 1 108 ? 11.855 6.452 4.515 1.00 95.19 108 GLY A O 1
ATOM 844 N N . ALA A 1 109 ? 13.193 4.790 5.238 1.00 94.88 109 ALA A N 1
ATOM 845 C CA . ALA A 1 109 ? 12.123 3.959 5.794 1.00 94.88 109 ALA A CA 1
ATOM 846 C C . ALA A 1 109 ? 11.364 4.655 6.944 1.00 94.88 109 ALA A C 1
ATOM 848 O O . ALA A 1 109 ? 10.213 4.331 7.210 1.00 94.88 109 ALA A O 1
ATOM 849 N N . GLU A 1 110 ? 11.958 5.675 7.559 1.00 95.25 110 GLU A N 1
ATOM 850 C CA . GLU A 1 110 ? 11.389 6.493 8.632 1.00 95.25 110 GLU A CA 1
ATOM 851 C C . GLU A 1 110 ? 10.071 7.173 8.225 1.00 95.25 110 GLU A C 1
ATOM 853 O O . GLU A 1 110 ? 9.177 7.357 9.051 1.00 95.25 110 GLU A O 1
ATOM 858 N N . SER A 1 111 ? 9.907 7.501 6.939 1.00 98.00 111 SER A N 1
ATOM 859 C CA . SER A 1 111 ? 8.638 8.031 6.414 1.00 98.00 111 SER A CA 1
ATOM 860 C C . SER A 1 111 ? 7.469 7.047 6.563 1.00 98.00 111 SER A C 1
ATOM 862 O O . SER A 1 111 ? 6.337 7.467 6.807 1.00 98.00 111 SER A O 1
ATOM 864 N N . ILE A 1 112 ? 7.743 5.741 6.489 1.00 98.50 112 ILE A N 1
ATOM 865 C CA . ILE A 1 112 ? 6.761 4.670 6.702 1.00 98.50 112 ILE A CA 1
ATOM 866 C C . ILE A 1 112 ? 6.405 4.580 8.179 1.00 98.50 112 ILE A C 1
ATOM 868 O O . ILE A 1 112 ? 5.227 4.456 8.505 1.00 98.50 112 ILE A O 1
ATOM 872 N N . THR A 1 113 ? 7.381 4.740 9.077 1.00 97.25 113 THR A N 1
ATOM 873 C CA . THR A 1 113 ? 7.116 4.833 10.518 1.00 97.25 113 THR A CA 1
ATOM 874 C C . THR A 1 113 ? 6.172 5.996 10.836 1.00 97.25 113 THR A C 1
ATOM 876 O O . THR A 1 113 ? 5.206 5.813 11.575 1.00 97.25 113 THR A O 1
ATOM 879 N N . SER A 1 114 ? 6.395 7.180 10.253 1.00 98.31 114 SER A N 1
ATOM 880 C CA . SER A 1 114 ? 5.502 8.331 10.455 1.00 98.31 114 SER A CA 1
ATOM 881 C C . SER A 1 114 ? 4.082 8.073 9.944 1.00 98.31 114 SER A C 1
ATOM 883 O O . SER A 1 114 ? 3.115 8.370 10.645 1.00 98.31 114 SER A O 1
ATOM 885 N N . ALA A 1 115 ? 3.942 7.492 8.751 1.00 98.75 115 ALA A N 1
ATOM 886 C CA . ALA A 1 115 ? 2.633 7.170 8.191 1.00 98.75 115 ALA A CA 1
ATOM 887 C C . ALA A 1 115 ? 1.901 6.085 8.988 1.00 98.75 115 ALA A C 1
ATOM 889 O O . ALA A 1 115 ? 0.698 6.209 9.198 1.00 98.75 115 ALA A O 1
ATOM 890 N N . ARG A 1 116 ? 2.624 5.085 9.509 1.00 98.75 116 ARG A N 1
ATOM 891 C CA . ARG A 1 116 ? 2.071 4.061 10.403 1.00 98.75 116 ARG A CA 1
ATOM 892 C C . ARG A 1 116 ? 1.441 4.675 11.647 1.00 98.75 116 ARG A C 1
ATOM 894 O O . ARG A 1 116 ? 0.318 4.330 11.986 1.00 98.75 116 ARG A O 1
ATOM 901 N N . ILE A 1 117 ? 2.133 5.609 12.303 1.00 98.62 117 ILE A N 1
ATOM 902 C CA . ILE A 1 117 ? 1.615 6.288 13.502 1.00 98.62 117 ILE A CA 1
ATOM 903 C C . ILE A 1 117 ? 0.312 7.033 13.181 1.00 98.62 117 ILE A C 1
ATOM 905 O O . ILE A 1 117 ? -0.666 6.906 13.918 1.00 98.62 117 ILE A O 1
ATOM 909 N N . ALA A 1 118 ? 0.276 7.772 12.068 1.00 98.75 118 ALA A N 1
ATOM 910 C CA . ALA A 1 118 ? -0.929 8.475 11.628 1.00 98.75 118 ALA A CA 1
ATOM 911 C C . ALA A 1 118 ? -2.077 7.502 11.301 1.00 98.75 118 ALA A C 1
ATOM 913 O O . ALA A 1 118 ? -3.208 7.706 11.737 1.00 98.75 118 ALA A O 1
ATOM 914 N N . ALA A 1 119 ? -1.778 6.419 10.585 1.00 98.75 119 ALA A N 1
ATOM 915 C CA . ALA A 1 119 ? -2.740 5.394 10.201 1.00 98.75 119 ALA A CA 1
ATOM 916 C C . ALA A 1 119 ? -3.346 4.685 11.428 1.00 98.75 119 ALA A C 1
ATOM 918 O O . ALA A 1 119 ? -4.565 4.540 11.525 1.00 98.75 119 ALA A O 1
ATOM 919 N N . SER A 1 120 ? -2.515 4.323 12.409 1.00 98.25 120 SER A N 1
ATOM 920 C CA . SER A 1 120 ? -2.959 3.719 13.670 1.00 98.25 120 SER A CA 1
ATOM 921 C C . SER A 1 120 ? -3.833 4.674 14.495 1.00 98.25 120 SER A C 1
ATOM 923 O O . SER A 1 120 ? -4.820 4.236 15.087 1.00 98.25 120 SER A O 1
ATOM 925 N N . ALA A 1 121 ? -3.540 5.980 14.489 1.00 98.44 121 ALA A N 1
ATOM 926 C CA . ALA A 1 121 ? -4.384 6.982 15.144 1.00 98.44 121 ALA A CA 1
ATOM 927 C C . ALA A 1 121 ? -5.778 7.094 14.493 1.00 98.44 121 ALA A C 1
ATOM 929 O O . ALA A 1 121 ? -6.778 7.161 15.208 1.00 98.44 121 ALA A O 1
ATOM 930 N N . LEU A 1 122 ? -5.863 7.048 13.157 1.00 98.44 122 LEU A N 1
ATOM 931 C CA . LEU A 1 122 ? -7.143 7.047 12.434 1.00 98.44 122 LEU A CA 1
ATOM 932 C C . LEU A 1 122 ? -7.980 5.798 12.751 1.00 98.44 122 LEU A C 1
ATOM 934 O O . LEU A 1 122 ? -9.178 5.905 13.013 1.00 98.44 122 LEU A O 1
ATOM 938 N N . ILE A 1 123 ? -7.351 4.618 12.794 1.00 98.00 123 ILE A N 1
ATOM 939 C CA . ILE A 1 123 ? -8.022 3.369 13.195 1.00 98.00 123 ILE A CA 1
ATOM 940 C C . ILE A 1 123 ? -8.545 3.467 14.628 1.00 98.00 123 ILE A C 1
ATOM 942 O O . ILE A 1 123 ? -9.684 3.088 14.897 1.00 98.00 123 ILE A O 1
ATOM 946 N N . GLN A 1 124 ? -7.739 3.991 15.554 1.00 97.12 124 GLN A N 1
ATOM 947 C CA . GLN A 1 124 ? -8.156 4.173 16.941 1.00 97.12 124 GLN A CA 1
ATOM 948 C C . GLN A 1 124 ? -9.366 5.109 17.048 1.00 97.12 124 GLN A C 1
ATOM 950 O O . GLN A 1 124 ? -10.316 4.780 17.754 1.00 97.12 124 GLN A O 1
ATOM 955 N N . GLN A 1 125 ? -9.357 6.228 16.322 1.00 96.75 125 GLN A N 1
ATOM 956 C CA . GLN A 1 125 ? -10.471 7.176 16.295 1.00 96.75 125 GLN A CA 1
ATOM 957 C C . GLN A 1 125 ? -11.755 6.560 15.722 1.00 96.75 125 GLN A C 1
ATOM 959 O O . GLN A 1 125 ? -12.844 6.877 16.185 1.00 96.75 125 GLN A O 1
ATOM 964 N N . ALA A 1 126 ? -11.646 5.675 14.732 1.00 94.94 126 ALA A N 1
ATOM 965 C CA . ALA A 1 126 ? -12.804 5.017 14.127 1.00 94.94 126 ALA A CA 1
ATOM 966 C C . ALA A 1 126 ? -13.386 3.869 14.975 1.00 94.94 126 ALA A C 1
ATOM 968 O O . ALA A 1 126 ? -14.492 3.401 14.695 1.00 94.94 126 ALA A O 1
ATOM 969 N N . ARG A 1 127 ? -12.636 3.384 15.974 1.00 90.56 127 ARG A N 1
ATOM 970 C CA . ARG A 1 127 ? -13.088 2.360 16.933 1.00 90.56 127 ARG A CA 1
ATOM 971 C C . ARG A 1 127 ? -13.901 2.941 18.087 1.00 90.56 127 ARG A C 1
ATOM 973 O O . ARG A 1 127 ? -14.750 2.229 18.621 1.00 90.56 127 ARG A O 1
ATOM 980 N N . THR A 1 128 ? -13.588 4.170 18.494 1.00 77.94 128 THR A N 1
ATOM 981 C CA . THR A 1 128 ? -14.345 4.943 19.494 1.00 77.94 128 THR A CA 1
ATOM 982 C C . THR A 1 128 ? -15.690 5.395 18.955 1.00 77.94 128 THR A C 1
ATOM 984 O O . THR A 1 128 ? -16.672 5.292 19.722 1.00 77.94 128 THR A O 1
#

Secondary structure (DSSP, 8-state):
-HHHHHHHHHHHHHHHHT--SSHHHHHHHHHHHHHHH-SS--HHHHHHHHTTT--HHHHHHHHHHHHHHHHHHHHHHHHHTTS---HHHHHHHHHHHHHHHHHHHHH-THHHHHHHHHHHHHHHHHH-

Radius of gyration: 14.77 Å; chains: 1; bounding box: 34×23×43 Å